Protein AF-A0A9N9BD11-F1 (afdb_monomer)

pLDDT: mean 73.14, std 16.43, range [41.09, 97.31]

Structure (mmCIF, N/CA/C/O backbone):
data_AF-A0A9N9BD11-F1
#
_entry.id   AF-A0A9N9BD11-F1
#
loop_
_atom_site.group_PDB
_atom_site.id
_atom_site.type_symbol
_atom_site.label_atom_id
_atom_site.label_alt_id
_atom_site.label_comp_id
_atom_site.label_asym_id
_atom_site.label_entity_id
_atom_site.label_seq_id
_atom_site.pdbx_PDB_ins_code
_atom_site.Cartn_x
_atom_site.Cartn_y
_atom_site.Cartn_z
_atom_site.occupancy
_atom_site.B_iso_or_equiv
_atom_site.auth_seq_id
_atom_site.auth_comp_id
_atom_site.auth_asym_id
_atom_site.auth_atom_id
_atom_site.pdbx_PDB_model_num
ATOM 1 N N . MET A 1 1 ? -13.919 6.570 60.844 1.00 41.09 1 MET A N 1
ATOM 2 C CA . MET A 1 1 ? -13.020 5.681 60.081 1.00 41.09 1 MET A CA 1
ATOM 3 C C . MET A 1 1 ? -12.869 6.285 58.700 1.00 41.09 1 MET A C 1
ATOM 5 O O . MET A 1 1 ? -13.692 6.041 57.832 1.00 41.09 1 MET A O 1
ATOM 9 N N . GLU A 1 2 ? -11.887 7.166 58.542 1.00 47.47 2 GLU A N 1
ATOM 10 C CA . GLU A 1 2 ? -11.502 7.685 57.232 1.00 47.47 2 GLU A CA 1
ATOM 11 C C . GLU A 1 2 ? -10.676 6.621 56.512 1.00 47.47 2 GLU A C 1
ATOM 13 O O . GLU A 1 2 ? -9.712 6.120 57.090 1.00 47.47 2 GLU A O 1
ATOM 18 N N . LYS A 1 3 ? -11.010 6.311 55.256 1.00 47.03 3 LYS A N 1
ATOM 19 C CA . LYS A 1 3 ? -10.007 5.955 54.245 1.00 47.03 3 LYS A CA 1
ATOM 20 C C . LYS A 1 3 ? -10.412 6.595 52.925 1.00 47.03 3 LYS A C 1
ATOM 22 O O . LYS A 1 3 ? -11.394 6.202 52.304 1.00 47.03 3 LYS A O 1
ATOM 27 N N . GLY A 1 4 ? -9.659 7.627 52.559 1.00 47.00 4 GLY A N 1
ATOM 28 C CA . GLY A 1 4 ? -9.758 8.303 51.279 1.00 47.00 4 GLY A CA 1
ATOM 29 C C . GLY A 1 4 ? -9.350 7.375 50.141 1.00 47.00 4 GLY A C 1
ATOM 30 O O . GLY A 1 4 ? -8.319 6.706 50.205 1.00 47.00 4 GLY A O 1
ATOM 31 N N . VAL A 1 5 ? -10.164 7.363 49.091 1.00 52.09 5 VAL A N 1
ATOM 32 C CA . VAL A 1 5 ? -9.761 6.898 47.767 1.00 52.09 5 VAL A CA 1
ATOM 33 C C . VAL A 1 5 ? -9.307 8.139 47.013 1.00 52.09 5 VAL A C 1
ATOM 35 O O . VAL A 1 5 ? -10.094 9.043 46.740 1.00 52.09 5 VAL A O 1
ATOM 38 N N . THR A 1 6 ? -8.011 8.217 46.739 1.00 58.09 6 THR A N 1
ATOM 39 C CA . THR A 1 6 ? -7.441 9.250 45.879 1.00 58.09 6 THR A CA 1
ATOM 40 C C . THR A 1 6 ? -7.811 8.946 44.422 1.00 58.09 6 THR A C 1
ATOM 42 O O . THR A 1 6 ? -7.642 7.811 43.974 1.00 58.09 6 THR A O 1
ATOM 45 N N . PRO A 1 7 ? -8.284 9.926 43.633 1.00 48.41 7 PRO A N 1
ATOM 46 C CA . PRO A 1 7 ? -8.381 9.758 42.194 1.00 48.41 7 PRO A CA 1
ATOM 47 C C . PRO A 1 7 ? -6.979 9.938 41.605 1.00 48.41 7 PRO A C 1
ATOM 49 O O . PRO A 1 7 ? -6.440 11.047 41.574 1.00 48.41 7 PRO A O 1
ATOM 52 N N . SER A 1 8 ? -6.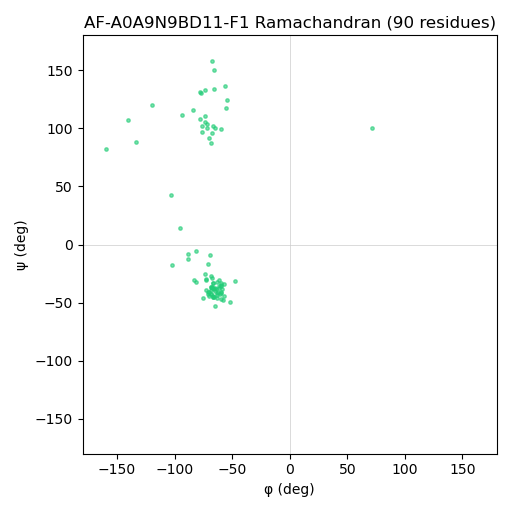359 8.850 41.148 1.00 48.78 8 SER A N 1
ATOM 53 C CA . SER A 1 8 ? -5.133 8.930 40.354 1.00 48.78 8 SER A CA 1
ATOM 54 C C . SER A 1 8 ? -5.437 9.626 39.026 1.00 48.78 8 SER A C 1
ATOM 56 O O . SER A 1 8 ? -5.946 9.014 38.089 1.00 48.78 8 SER A O 1
ATOM 58 N N . ARG A 1 9 ? -5.101 10.918 38.927 1.00 50.81 9 ARG A N 1
ATOM 59 C CA . ARG A 1 9 ? -4.954 11.613 37.644 1.00 50.81 9 ARG A CA 1
ATOM 60 C C . ARG A 1 9 ? -3.871 10.900 36.829 1.00 50.81 9 ARG A C 1
ATOM 62 O O . ARG A 1 9 ? -2.689 11.157 37.023 1.00 50.81 9 ARG A O 1
ATOM 69 N N . LYS A 1 10 ? -4.269 10.048 35.887 1.00 54.50 10 LYS A N 1
ATOM 70 C CA . LYS A 1 10 ? -3.426 9.622 34.756 1.00 54.50 10 LYS A CA 1
ATOM 71 C C . LYS A 1 10 ? -3.837 10.348 33.470 1.00 54.50 10 LYS A C 1
ATOM 73 O O . LYS A 1 10 ? -3.957 9.734 32.423 1.00 54.50 10 LYS A O 1
ATOM 78 N N . VAL A 1 11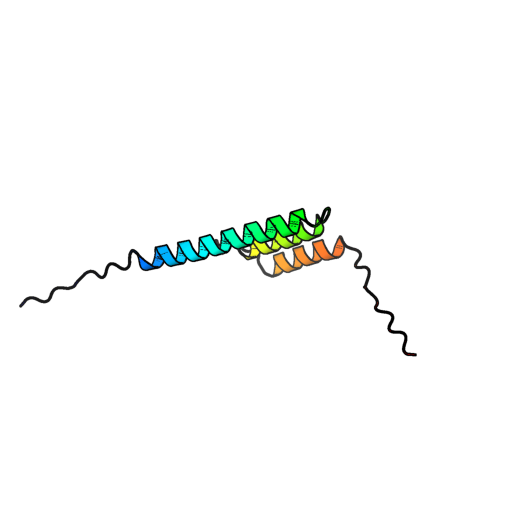 ? -4.097 11.653 33.559 1.00 51.97 11 VAL A N 1
ATOM 79 C CA . VAL A 1 11 ? -4.544 12.456 32.401 1.00 51.97 11 VAL A CA 1
ATOM 80 C C . VAL A 1 11 ? -3.360 13.036 31.607 1.00 51.97 11 VAL A C 1
ATOM 82 O O . VAL A 1 11 ? -3.544 13.472 30.484 1.00 51.97 11 VAL A O 1
ATOM 85 N N . GLY A 1 12 ? -2.131 13.001 32.140 1.00 48.75 12 GLY A N 1
ATOM 86 C CA . GLY A 1 12 ? -0.960 13.602 31.477 1.00 48.75 12 GLY A CA 1
ATOM 87 C C . GLY A 1 12 ? -0.009 12.632 30.772 1.00 48.75 12 GLY A C 1
ATOM 88 O O . GLY A 1 12 ? 0.784 13.075 29.953 1.00 48.75 12 GLY A O 1
ATOM 89 N N . LEU A 1 13 ? -0.063 11.328 31.080 1.00 46.62 13 LEU A N 1
ATOM 90 C CA . LEU A 1 13 ? 0.937 10.369 30.587 1.00 46.62 13 LEU A CA 1
ATOM 91 C C . LEU A 1 13 ? 0.632 9.922 29.131 1.00 46.62 13 LEU A C 1
ATOM 93 O O . LEU A 1 13 ? 1.515 9.741 28.315 1.00 46.62 13 LEU A O 1
ATOM 97 N N . PHE A 1 14 ? -0.640 9.843 28.746 1.00 51.06 14 PHE A N 1
ATOM 98 C CA . PHE A 1 14 ? -0.991 9.480 27.366 1.00 51.06 14 PHE A CA 1
ATOM 99 C C . PHE A 1 14 ? -0.730 10.607 26.349 1.00 51.06 14 PHE A C 1
ATOM 101 O O . PHE A 1 14 ? -0.513 10.330 25.174 1.00 51.06 14 PHE A O 1
ATOM 108 N N . ALA A 1 15 ? -0.733 11.870 26.793 1.00 51.00 15 ALA A N 1
ATOM 109 C CA . ALA A 1 15 ? -0.546 13.021 25.910 1.00 51.00 15 ALA A CA 1
ATOM 110 C C . ALA A 1 15 ? 0.919 13.187 25.467 1.00 51.00 15 ALA A C 1
ATOM 112 O O . ALA A 1 15 ? 1.161 13.304 24.272 1.00 51.00 15 ALA A O 1
ATOM 113 N N . TYR A 1 16 ? 1.896 13.098 26.385 1.00 52.66 16 TYR A N 1
ATOM 114 C CA . TYR A 1 16 ? 3.314 13.271 26.012 1.00 52.66 16 TYR A CA 1
ATOM 115 C C . TYR A 1 16 ? 3.832 12.148 25.102 1.00 52.66 16 TYR A C 1
ATOM 117 O O . TYR A 1 16 ? 4.687 12.386 24.255 1.00 52.66 16 TYR A O 1
ATOM 125 N N . GLU A 1 17 ? 3.326 10.920 25.269 1.00 55.69 17 GLU A N 1
ATOM 126 C CA . GLU A 1 17 ? 3.672 9.791 24.397 1.00 55.69 17 GLU A CA 1
ATOM 127 C C . GLU A 1 17 ? 3.106 9.984 22.988 1.00 55.69 17 GLU A C 1
ATOM 129 O O . GLU A 1 17 ? 3.798 9.715 22.009 1.00 55.69 17 GLU A O 1
ATOM 134 N N . SER A 1 18 ? 1.886 10.517 22.878 1.00 62.50 18 SER A N 1
ATOM 135 C CA . SER A 1 18 ? 1.280 10.879 21.594 1.00 62.50 18 SER A CA 1
ATOM 136 C C . SER A 1 18 ? 2.024 12.025 20.905 1.00 62.50 18 SER A C 1
ATOM 138 O O . SER A 1 18 ? 2.182 11.997 19.691 1.00 62.50 18 SER A O 1
ATOM 140 N N . GLU A 1 19 ? 2.495 13.017 21.660 1.00 66.56 19 GLU A N 1
ATOM 141 C CA . GLU A 1 19 ? 3.258 14.159 21.139 1.00 66.56 19 GLU A CA 1
ATOM 142 C C . GLU A 1 19 ? 4.656 13.744 20.663 1.00 66.56 19 GLU A C 1
ATOM 144 O O . GLU A 1 19 ? 5.099 14.175 19.602 1.00 66.56 19 GLU A O 1
ATOM 149 N N . ALA A 1 20 ? 5.337 12.862 21.400 1.00 66.44 20 ALA A N 1
ATOM 150 C CA . ALA A 1 20 ? 6.634 12.323 20.995 1.00 66.44 20 ALA A CA 1
ATOM 151 C C . ALA A 1 20 ? 6.528 11.432 19.744 1.00 66.44 20 ALA A C 1
ATOM 153 O O . ALA A 1 20 ? 7.404 11.476 18.881 1.00 66.44 20 ALA A O 1
ATOM 154 N N . LEU A 1 21 ? 5.448 10.652 19.621 1.00 64.25 21 LEU A N 1
ATOM 155 C CA . LEU A 1 21 ? 5.154 9.868 18.417 1.00 64.25 21 LEU A CA 1
ATOM 156 C C . LEU A 1 21 ? 4.792 10.759 17.222 1.00 64.25 21 LEU A C 1
ATOM 158 O O . LEU A 1 21 ? 5.204 10.456 16.106 1.00 64.25 21 LEU A O 1
ATOM 162 N N . GLN A 1 22 ? 4.079 11.864 17.455 1.00 67.44 22 GLN A N 1
ATOM 163 C CA . GLN A 1 22 ? 3.768 12.843 16.415 1.00 67.44 22 GLN A CA 1
ATOM 164 C C . GLN A 1 22 ? 5.036 13.559 15.932 1.00 67.44 22 GLN A C 1
ATOM 166 O O . GLN A 1 22 ? 5.286 13.606 14.736 1.00 67.44 22 GLN A O 1
ATOM 171 N N . SER A 1 23 ? 5.898 13.996 16.854 1.00 72.62 23 SER A N 1
ATOM 172 C CA . SER A 1 23 ? 7.190 14.616 16.530 1.00 72.62 23 SER A CA 1
ATOM 173 C C . SER A 1 23 ? 8.098 13.685 15.725 1.00 72.62 23 SER A C 1
ATOM 175 O O . SER A 1 23 ? 8.740 14.125 14.780 1.00 72.62 23 SER A O 1
ATOM 177 N N . ALA A 1 24 ? 8.142 12.396 16.075 1.00 71.06 24 ALA A N 1
ATOM 178 C CA . ALA A 1 24 ? 8.921 11.416 15.324 1.00 71.06 24 ALA A CA 1
ATOM 179 C C . ALA A 1 24 ? 8.340 11.1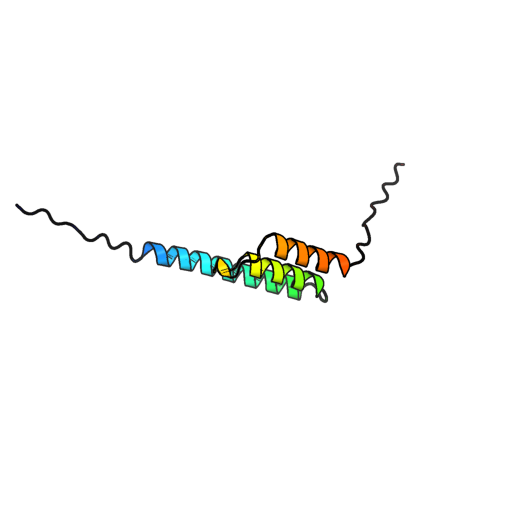42 13.924 1.00 71.06 24 ALA A C 1
ATOM 181 O O . ALA A 1 24 ? 9.087 10.770 13.023 1.00 71.06 24 ALA A O 1
ATOM 182 N N . SER A 1 25 ? 7.026 11.313 13.738 1.00 73.00 25 SER A N 1
ATOM 183 C CA . SER A 1 25 ? 6.376 11.245 12.424 1.00 73.00 25 SER A CA 1
ATOM 184 C C . SER A 1 25 ? 6.746 12.450 11.561 1.00 73.00 25 SER A C 1
ATOM 186 O O . SER A 1 25 ? 7.101 12.271 10.399 1.00 73.00 25 SER A O 1
ATOM 188 N N . ASP A 1 26 ? 6.726 13.650 12.141 1.00 67.31 26 ASP A N 1
ATOM 189 C CA . ASP A 1 26 ? 7.054 14.893 11.438 1.00 67.31 26 ASP A CA 1
ATOM 190 C C . ASP A 1 26 ? 8.529 14.892 10.966 1.00 67.31 26 ASP A C 1
ATOM 192 O O . ASP A 1 26 ? 8.832 15.272 9.835 1.00 67.31 26 ASP A O 1
ATOM 196 N N . ASP A 1 27 ? 9.448 14.352 11.779 1.00 79.38 27 ASP A N 1
ATOM 197 C CA . ASP A 1 27 ? 10.858 14.160 11.402 1.00 79.38 27 ASP A CA 1
ATOM 198 C C . ASP A 1 27 ? 11.038 13.178 10.223 1.00 79.38 27 ASP A C 1
ATOM 200 O O . ASP A 1 27 ? 11.972 13.305 9.424 1.00 79.38 27 ASP A O 1
ATOM 20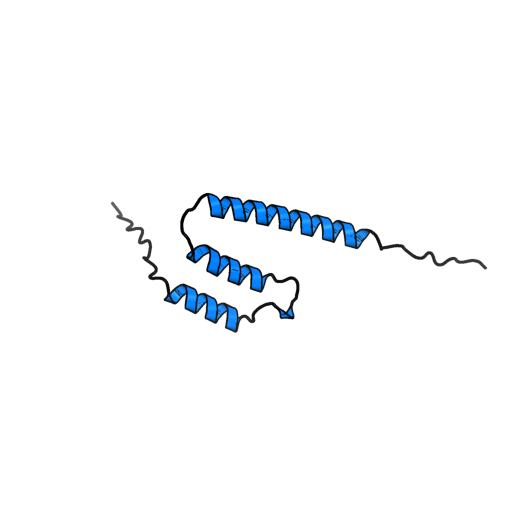4 N N . ILE A 1 28 ? 10.162 12.175 10.104 1.00 80.25 28 ILE A N 1
ATOM 205 C CA . ILE A 1 28 ? 10.181 11.202 9.002 1.00 80.25 28 ILE A CA 1
ATOM 206 C C . ILE A 1 28 ? 9.700 11.853 7.703 1.00 80.25 28 ILE A C 1
ATOM 208 O O . ILE A 1 28 ? 10.294 11.599 6.652 1.00 80.25 28 ILE A O 1
ATOM 212 N N . ASP A 1 29 ? 8.682 12.709 7.764 1.00 79.19 29 ASP A N 1
ATOM 213 C CA . ASP A 1 29 ? 8.162 13.425 6.596 1.00 79.19 29 ASP A CA 1
ATOM 214 C C . ASP A 1 29 ? 9.220 14.370 5.998 1.00 79.19 29 ASP A C 1
ATOM 216 O O . ASP A 1 29 ? 9.458 14.347 4.788 1.00 79.19 29 ASP A O 1
ATOM 220 N N . ASP A 1 30 ? 9.971 15.080 6.842 1.00 79.56 30 ASP A N 1
ATOM 221 C CA . ASP A 1 30 ? 11.096 15.940 6.440 1.00 79.56 30 ASP A CA 1
ATOM 222 C C . ASP A 1 30 ? 12.236 15.165 5.749 1.00 79.56 30 ASP A C 1
ATOM 224 O O . ASP A 1 30 ? 12.908 15.659 4.832 1.00 79.56 30 ASP A O 1
ATOM 2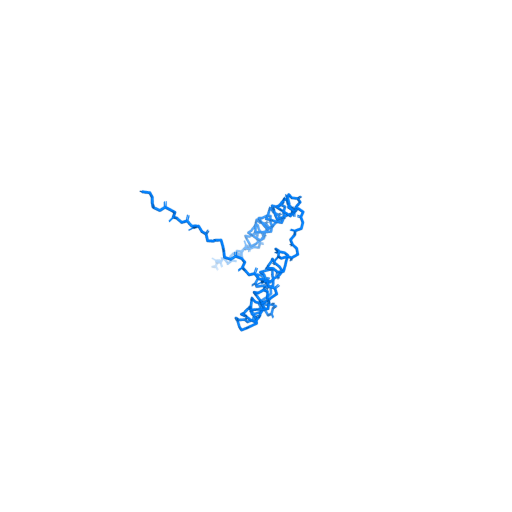28 N N . ILE A 1 31 ? 12.494 13.934 6.200 1.00 78.19 31 ILE A N 1
ATOM 229 C CA . ILE A 1 31 ? 13.479 13.037 5.585 1.00 78.19 31 ILE A CA 1
ATOM 230 C C . ILE A 1 31 ? 12.966 12.548 4.227 1.00 78.19 31 ILE A C 1
ATOM 232 O O . ILE A 1 31 ? 13.736 12.500 3.263 1.00 78.19 31 ILE A O 1
ATOM 236 N N . ILE A 1 32 ? 11.679 12.215 4.130 1.00 75.62 32 ILE A N 1
ATOM 237 C CA . ILE A 1 32 ? 11.036 11.770 2.891 1.00 75.62 32 ILE A CA 1
ATOM 238 C C . ILE A 1 32 ? 11.067 12.887 1.842 1.00 75.62 32 ILE A C 1
ATOM 240 O O . ILE A 1 32 ? 11.479 12.629 0.710 1.00 75.62 32 ILE A O 1
ATOM 244 N N . GLU A 1 33 ? 10.736 14.127 2.203 1.00 74.12 33 GLU A N 1
ATOM 245 C CA . GLU A 1 33 ? 10.788 15.270 1.280 1.00 74.12 33 GLU A CA 1
ATOM 246 C C . GLU A 1 33 ? 12.200 15.516 0.732 1.00 74.12 33 GLU A C 1
ATOM 248 O O . GLU A 1 33 ? 12.380 15.692 -0.475 1.00 74.12 33 GLU A O 1
ATOM 253 N N . LYS A 1 34 ? 13.236 15.432 1.576 1.00 72.25 34 LYS A N 1
ATOM 254 C CA . LYS A 1 34 ? 14.639 15.580 1.140 1.00 72.25 34 LYS A CA 1
ATOM 255 C C . LYS A 1 34 ? 15.113 14.450 0.230 1.00 72.25 34 LYS A C 1
ATOM 257 O O . LYS A 1 34 ? 15.936 14.677 -0.659 1.00 72.25 34 LYS A O 1
ATOM 262 N N . ILE A 1 35 ? 14.612 13.233 0.435 1.00 69.31 35 ILE A N 1
ATOM 263 C CA . ILE A 1 35 ? 14.894 12.094 -0.447 1.00 69.31 35 ILE A CA 1
ATOM 264 C C . ILE A 1 35 ? 14.240 12.305 -1.822 1.00 69.31 35 ILE A C 1
ATOM 266 O O . ILE A 1 35 ? 14.849 11.958 -2.837 1.00 69.31 35 ILE A O 1
ATOM 270 N N . ILE A 1 36 ? 13.044 12.904 -1.859 1.00 67.12 36 ILE A N 1
ATOM 271 C CA . ILE A 1 36 ? 12.295 13.209 -3.087 1.00 67.12 36 ILE A CA 1
ATOM 272 C C . ILE A 1 36 ? 12.963 14.347 -3.878 1.00 67.12 36 ILE A C 1
ATOM 274 O O . ILE A 1 36 ? 13.124 14.229 -5.092 1.00 67.12 36 ILE A O 1
ATOM 278 N N . ASP A 1 37 ? 13.430 15.403 -3.207 1.00 58.59 37 ASP A N 1
ATOM 279 C CA . ASP A 1 37 ? 14.062 16.567 -3.855 1.00 58.59 37 ASP A CA 1
ATOM 280 C C . ASP A 1 37 ? 15.421 16.228 -4.506 1.00 58.59 37 ASP A C 1
ATOM 282 O O . ASP A 1 37 ? 15.799 16.775 -5.542 1.00 58.59 37 ASP A O 1
ATOM 286 N N . CYS A 1 38 ? 16.142 15.237 -3.967 1.00 58.78 38 CYS A N 1
ATOM 287 C CA . CYS A 1 38 ? 17.441 14.811 -4.497 1.00 58.78 38 CYS A CA 1
ATOM 288 C C . CYS A 1 38 ? 17.368 13.854 -5.709 1.00 58.78 38 CYS A C 1
ATOM 290 O O . CYS A 1 38 ? 18.413 13.538 -6.286 1.00 58.78 38 CYS A O 1
ATOM 292 N N . LYS A 1 39 ? 16.182 13.379 -6.127 1.00 55.34 39 LYS A N 1
ATOM 293 C CA . LYS A 1 39 ? 16.025 12.486 -7.293 1.00 55.34 39 LYS A CA 1
ATOM 294 C C . LYS A 1 39 ? 14.884 12.936 -8.202 1.00 55.34 39 LYS A C 1
ATOM 296 O O . LYS A 1 39 ? 13.757 12.465 -8.115 1.00 55.34 39 LYS A O 1
ATOM 301 N N . GLY A 1 40 ? 15.206 13.818 -9.147 1.00 60.56 40 GLY A N 1
ATOM 302 C CA . GLY A 1 40 ? 14.312 14.122 -10.261 1.00 60.56 40 GLY A CA 1
ATOM 303 C C . GLY A 1 40 ? 13.907 12.849 -11.021 1.00 60.56 40 GLY A C 1
ATOM 304 O O . GLY A 1 40 ? 14.774 12.142 -11.531 1.00 60.56 40 GLY A O 1
ATOM 305 N N . LYS A 1 41 ? 12.586 12.640 -11.127 1.00 59.03 41 LYS A N 1
ATOM 306 C CA . LYS A 1 41 ? 11.847 11.497 -11.707 1.00 59.03 41 LYS A CA 1
ATOM 307 C C . LYS A 1 41 ? 11.899 10.204 -10.895 1.00 59.03 41 LYS A C 1
ATOM 309 O O . LYS A 1 41 ? 12.792 9.395 -11.091 1.00 59.03 41 LYS A O 1
ATOM 314 N N . ASP A 1 42 ? 10.837 9.939 -10.141 1.00 57.56 42 ASP A N 1
ATOM 315 C CA . ASP A 1 42 ? 10.353 8.567 -9.975 1.00 57.56 42 ASP A CA 1
ATOM 316 C C . ASP A 1 42 ? 8.889 8.581 -9.509 1.00 57.56 42 ASP A C 1
ATOM 318 O O . ASP A 1 42 ? 8.577 8.433 -8.332 1.00 57.56 42 ASP A O 1
ATOM 322 N N . GLU A 1 43 ? 7.967 8.735 -10.462 1.00 57.22 43 GLU A N 1
ATOM 323 C CA . GLU A 1 43 ? 6.547 8.363 -10.297 1.00 57.22 43 GLU A CA 1
ATOM 324 C C . GLU A 1 43 ? 6.424 6.949 -9.683 1.00 57.22 43 GLU A C 1
ATOM 326 O O . GLU A 1 43 ? 5.600 6.692 -8.812 1.00 57.22 43 GLU A O 1
ATOM 331 N N . MET A 1 44 ? 7.396 6.090 -10.002 1.00 62.09 44 MET A N 1
ATOM 332 C CA . MET A 1 44 ? 7.645 4.790 -9.388 1.00 62.09 44 MET A CA 1
ATOM 333 C C . MET A 1 44 ? 7.746 4.818 -7.857 1.00 62.09 44 MET A C 1
ATOM 335 O O . MET A 1 44 ? 7.154 3.966 -7.208 1.00 62.09 44 MET A O 1
ATOM 339 N N . VAL A 1 45 ? 8.543 5.705 -7.253 1.00 72.12 45 VAL A N 1
ATOM 340 C CA . VAL A 1 45 ? 8.750 5.688 -5.790 1.00 72.12 45 VAL A CA 1
ATOM 341 C C . VAL A 1 45 ? 7.499 6.196 -5.072 1.00 72.12 45 VAL A C 1
ATOM 343 O O . VAL A 1 45 ? 7.191 5.718 -3.979 1.00 72.12 45 VAL A O 1
ATOM 346 N N . LEU A 1 46 ? 6.750 7.097 -5.712 1.00 81.62 46 LEU A N 1
ATOM 347 C CA . LEU A 1 46 ? 5.514 7.664 -5.177 1.00 81.62 46 LEU A CA 1
ATOM 348 C C . LEU A 1 46 ? 4.408 6.612 -5.053 1.00 81.62 46 LEU A C 1
ATOM 350 O O . LEU A 1 46 ? 3.803 6.507 -3.991 1.00 81.62 46 LEU A O 1
ATOM 354 N N . ASP A 1 47 ? 4.219 5.761 -6.061 1.00 86.06 47 ASP A N 1
ATOM 355 C CA . ASP A 1 47 ? 3.185 4.719 -6.017 1.00 86.06 47 ASP A CA 1
ATOM 356 C C . ASP A 1 47 ? 3.403 3.696 -4.891 1.00 86.06 47 ASP A C 1
ATOM 358 O O . ASP A 1 47 ? 2.462 3.283 -4.203 1.00 86.06 47 ASP A O 1
ATOM 362 N N . TYR A 1 48 ? 4.659 3.292 -4.666 1.00 87.25 48 TYR A N 1
ATOM 363 C CA . TYR A 1 48 ? 4.993 2.426 -3.536 1.00 87.25 48 TYR A CA 1
ATOM 364 C C . TYR A 1 48 ? 4.812 3.163 -2.205 1.00 87.25 48 TYR A C 1
ATOM 366 O O . TYR A 1 48 ? 4.256 2.588 -1.269 1.00 87.25 48 TYR A O 1
ATOM 374 N N . ALA A 1 49 ? 5.246 4.423 -2.109 1.00 88.31 49 ALA A N 1
ATOM 375 C CA . ALA A 1 49 ? 5.079 5.226 -0.900 1.00 88.31 49 ALA A CA 1
ATOM 376 C C . ALA A 1 49 ? 3.597 5.394 -0.531 1.00 88.31 49 ALA A C 1
ATOM 378 O O . ALA A 1 49 ? 3.233 5.223 0.632 1.00 88.31 49 ALA A O 1
ATOM 379 N N . ASP A 1 50 ? 2.728 5.638 -1.508 1.00 90.88 50 ASP A N 1
ATOM 380 C CA . ASP A 1 50 ? 1.289 5.788 -1.296 1.00 90.88 50 ASP A CA 1
ATOM 381 C C . ASP A 1 50 ? 0.620 4.478 -0.868 1.00 90.88 50 ASP A C 1
ATOM 383 O O . ASP A 1 50 ? -0.256 4.484 0.004 1.00 90.88 50 ASP A O 1
ATOM 387 N N . LEU A 1 51 ? 1.057 3.337 -1.413 1.00 93.19 51 LEU A N 1
ATOM 388 C CA . LEU A 1 51 ? 0.62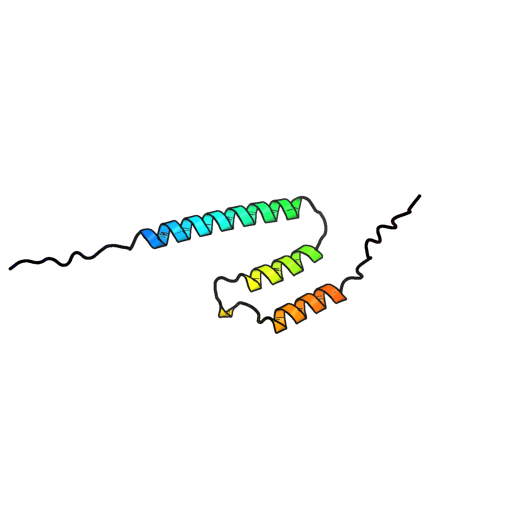2 2.025 -0.931 1.00 93.19 51 LEU A CA 1
ATOM 389 C C . LEU A 1 51 ? 0.999 1.830 0.544 1.00 93.19 51 LEU A C 1
ATOM 391 O O . LEU A 1 51 ? 0.154 1.438 1.351 1.00 93.19 51 LEU A O 1
ATOM 395 N N . PHE A 1 52 ? 2.241 2.142 0.922 1.00 92.06 52 PHE A N 1
ATOM 396 C CA . PHE A 1 52 ? 2.689 2.001 2.309 1.00 92.06 52 PHE A CA 1
ATOM 397 C C . PHE A 1 52 ? 2.002 2.982 3.261 1.00 92.06 52 PHE A C 1
ATOM 399 O O . PHE A 1 52 ? 1.646 2.577 4.368 1.00 92.06 52 PHE A O 1
ATOM 406 N N . LYS A 1 53 ? 1.720 4.218 2.831 1.00 92.44 53 LYS A N 1
ATOM 407 C CA . LYS A 1 53 ? 0.923 5.181 3.610 1.00 92.44 53 LYS A CA 1
ATOM 408 C C . LYS A 1 53 ? -0.456 4.622 3.958 1.00 92.44 53 LYS A C 1
ATOM 410 O O . LYS A 1 53 ? -0.868 4.695 5.111 1.00 92.44 53 LYS A O 1
ATOM 415 N N . LYS A 1 54 ? -1.147 3.992 2.999 1.00 92.94 54 LYS A N 1
ATOM 416 C CA . LYS A 1 54 ? -2.449 3.337 3.247 1.00 92.94 54 LYS A CA 1
ATOM 417 C C . LYS A 1 54 ? -2.326 2.174 4.236 1.00 92.94 54 LYS A C 1
ATOM 419 O O . LYS A 1 54 ? -3.126 2.064 5.161 1.00 92.94 54 LYS A O 1
ATOM 424 N N . CYS A 1 55 ? -1.300 1.334 4.085 1.00 96.00 55 CYS A N 1
ATOM 425 C CA . CYS A 1 55 ? -1.016 0.230 5.012 1.00 96.00 55 CYS A CA 1
ATOM 426 C C . CYS A 1 55 ? -0.756 0.704 6.449 1.00 96.00 55 CYS A C 1
ATOM 428 O O . CYS A 1 55 ? -1.098 -0.002 7.399 1.00 96.00 55 CYS A O 1
ATOM 430 N N . TRP A 1 56 ? -0.163 1.888 6.604 1.00 94.94 56 TRP A N 1
ATOM 431 C CA . TRP A 1 56 ? 0.196 2.469 7.895 1.00 94.94 56 TRP A CA 1
ATOM 432 C C . TRP A 1 56 ? -0.845 3.445 8.455 1.00 94.94 56 TRP A C 1
ATOM 434 O O . TRP A 1 56 ? -0.554 4.169 9.403 1.00 94.94 56 TRP A O 1
ATOM 444 N N . SER A 1 57 ? -2.066 3.467 7.911 1.00 94.69 57 SER A N 1
ATOM 445 C CA . SER A 1 57 ? -3.120 4.346 8.420 1.00 94.69 57 SER A CA 1
ATOM 446 C C . SER A 1 57 ? -3.380 4.116 9.917 1.00 94.69 57 SER A C 1
ATOM 448 O O . SER A 1 57 ? -3.462 2.971 10.384 1.00 94.69 57 SER A O 1
ATOM 450 N N . SER A 1 58 ? -3.523 5.204 10.678 1.00 92.62 58 SER A N 1
ATOM 451 C CA . SER A 1 58 ? -3.890 5.160 12.102 1.00 92.62 58 SER A CA 1
ATOM 452 C C . SER A 1 58 ? -5.260 4.517 12.316 1.00 92.62 58 SER A C 1
ATOM 454 O O . SER A 1 58 ? -5.462 3.825 13.311 1.00 92.62 58 SER A O 1
ATOM 456 N N . GLU A 1 59 ? -6.159 4.670 11.341 1.00 94.56 59 GLU A N 1
ATOM 457 C CA . GLU A 1 59 ? -7.477 4.043 11.329 1.00 94.56 59 GLU A CA 1
ATOM 458 C C . GLU A 1 59 ? -7.378 2.612 10.767 1.00 94.56 59 GLU A C 1
ATOM 460 O O . GLU A 1 59 ? -7.056 2.444 9.585 1.00 94.56 59 GLU A O 1
ATOM 465 N N . PRO A 1 60 ? -7.664 1.560 11.562 1.00 93.12 60 PRO A N 1
ATOM 466 C CA . PRO A 1 60 ? -7.524 0.169 11.123 1.00 93.12 60 PRO A CA 1
ATOM 467 C C . PRO A 1 60 ? -8.387 -0.170 9.907 1.00 93.12 60 PRO A C 1
ATOM 469 O O . PRO A 1 60 ? -7.947 -0.910 9.033 1.00 93.12 60 PRO A O 1
ATOM 472 N N . ASP A 1 61 ? -9.581 0.416 9.830 1.00 94.69 61 ASP A N 1
ATOM 473 C CA . ASP A 1 61 ? -10.547 0.180 8.753 1.00 94.69 61 ASP A CA 1
ATOM 474 C C . ASP A 1 61 ? -10.108 0.785 7.411 1.00 94.69 61 ASP A C 1
ATOM 476 O O . ASP A 1 61 ? -10.636 0.427 6.362 1.00 94.69 61 ASP A O 1
ATOM 480 N N . GLN A 1 62 ? -9.144 1.710 7.430 1.00 92.69 62 GLN A N 1
ATOM 481 C CA . GLN A 1 62 ? -8.561 2.307 6.225 1.00 92.69 62 GLN A CA 1
ATOM 482 C C . GLN A 1 62 ? -7.374 1.500 5.690 1.00 92.69 62 GLN A C 1
ATOM 484 O O . GLN A 1 62 ? -6.854 1.809 4.615 1.00 92.69 62 GLN A O 1
ATOM 489 N N . ARG A 1 63 ? -6.911 0.486 6.432 1.00 96.75 63 ARG A N 1
ATOM 490 C CA . ARG A 1 63 ? -5.800 -0.353 5.991 1.00 96.75 63 ARG A CA 1
ATOM 491 C C . ARG A 1 63 ? -6.304 -1.359 4.957 1.00 96.75 63 ARG A C 1
ATOM 493 O O . ARG A 1 63 ? -7.289 -2.050 5.214 1.00 96.75 63 ARG A O 1
ATOM 500 N N . PRO A 1 64 ? -5.619 -1.492 3.814 1.00 97.00 64 PRO A N 1
ATOM 501 C CA . PRO A 1 64 ? -5.965 -2.499 2.829 1.00 97.00 64 PRO A CA 1
ATOM 502 C C . PRO A 1 64 ? -5.723 -3.906 3.381 1.00 97.00 64 PRO A C 1
ATOM 504 O O . PRO A 1 64 ? -4.816 -4.163 4.178 1.00 97.00 64 PRO A O 1
ATOM 507 N N . THR A 1 65 ? -6.522 -4.846 2.904 1.00 97.19 65 THR A N 1
ATOM 508 C CA . THR A 1 65 ? -6.313 -6.271 3.127 1.00 97.19 65 THR A CA 1
ATOM 509 C C . THR A 1 65 ? -5.058 -6.754 2.402 1.00 97.19 65 THR A C 1
ATOM 511 O O . THR A 1 65 ? -4.618 -6.185 1.402 1.00 97.19 65 THR A O 1
ATOM 514 N N . LEU A 1 66 ? -4.495 -7.876 2.856 1.00 95.25 66 LEU A N 1
ATOM 515 C CA . LEU A 1 66 ? -3.323 -8.469 2.206 1.00 95.25 66 LEU A CA 1
ATOM 516 C C . LEU A 1 66 ? -3.571 -8.780 0.717 1.00 95.25 66 LEU A C 1
ATOM 518 O O . LEU A 1 66 ? -2.667 -8.635 -0.103 1.00 95.25 66 LEU A O 1
ATOM 522 N N . THR A 1 67 ? -4.796 -9.165 0.356 1.00 97.31 67 THR A N 1
ATOM 523 C CA . THR A 1 67 ? -5.191 -9.436 -1.034 1.00 97.31 67 THR A CA 1
ATOM 524 C C . THR A 1 67 ? -5.144 -8.178 -1.904 1.00 97.31 67 THR A C 1
ATOM 526 O O . THR A 1 67 ? -4.687 -8.236 -3.047 1.00 97.31 67 THR A O 1
ATOM 529 N N . GLU A 1 68 ? -5.578 -7.035 -1.371 1.00 96.31 68 GLU A N 1
ATOM 530 C CA . GLU A 1 68 ? -5.509 -5.743 -2.064 1.00 96.31 68 GLU A CA 1
ATOM 531 C C . GLU A 1 68 ? -4.058 -5.287 -2.220 1.00 96.31 68 GLU A C 1
ATOM 533 O O . GLU A 1 68 ? -3.653 -4.909 -3.317 1.00 96.31 68 GLU A O 1
ATOM 538 N N . ILE A 1 69 ? -3.239 -5.436 -1.173 1.00 96.12 69 ILE A N 1
ATOM 539 C CA . ILE A 1 69 ? -1.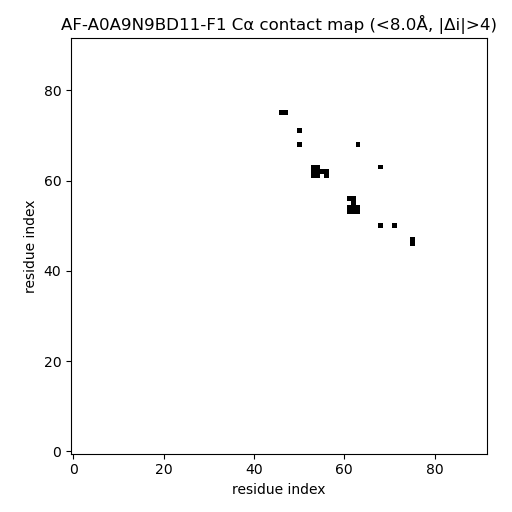799 -5.137 -1.223 1.00 96.12 69 ILE A CA 1
ATOM 540 C C . ILE A 1 69 ? -1.112 -5.966 -2.316 1.00 96.12 69 ILE A C 1
ATOM 542 O O . ILE A 1 69 ? -0.371 -5.423 -3.132 1.00 96.12 69 ILE A O 1
ATOM 546 N N . LEU A 1 70 ? -1.368 -7.277 -2.368 1.00 94.81 70 LEU A N 1
ATOM 547 C CA . LEU A 1 70 ? -0.800 -8.160 -3.392 1.00 94.81 70 LEU A CA 1
ATOM 548 C C . LEU A 1 70 ? -1.240 -7.765 -4.806 1.00 94.81 70 LEU A C 1
ATOM 550 O O . LEU A 1 70 ? -0.443 -7.844 -5.742 1.00 94.81 70 LEU A O 1
ATOM 554 N N . SER A 1 71 ? -2.490 -7.333 -4.960 1.00 94.88 71 SER A N 1
ATOM 555 C CA . SER A 1 71 ? -3.026 -6.885 -6.246 1.00 94.88 71 SER A CA 1
ATOM 556 C C . SER A 1 71 ? -2.344 -5.600 -6.719 1.00 94.88 71 SER A C 1
ATOM 558 O O . SER A 1 71 ? -1.906 -5.539 -7.869 1.00 94.88 71 SER A O 1
ATOM 560 N N . GLU A 1 72 ? -2.168 -4.617 -5.831 1.00 93.19 72 GLU A N 1
ATOM 561 C CA . GLU A 1 72 ? -1.465 -3.366 -6.140 1.00 93.19 72 GLU A CA 1
ATOM 562 C C . GLU A 1 72 ? 0.016 -3.595 -6.437 1.00 93.19 72 GLU A C 1
ATOM 564 O O . GLU A 1 72 ? 0.517 -3.129 -7.457 1.00 93.19 72 GLU A O 1
ATOM 569 N N . LEU A 1 73 ? 0.715 -4.398 -5.630 1.00 91.12 73 LEU A N 1
ATOM 570 C CA . LEU A 1 73 ? 2.108 -4.767 -5.909 1.00 91.12 73 LEU A CA 1
ATOM 571 C C . LEU A 1 73 ? 2.248 -5.473 -7.263 1.00 91.12 73 LEU A C 1
ATOM 573 O O . LEU A 1 73 ? 3.201 -5.226 -8.002 1.00 91.12 73 LEU A O 1
ATOM 577 N N . GLY A 1 74 ? 1.286 -6.329 -7.613 1.00 91.06 74 GLY A N 1
ATOM 578 C CA . GLY A 1 74 ? 1.226 -6.982 -8.915 1.00 91.06 74 GLY A CA 1
ATOM 579 C C . GLY A 1 74 ? 1.000 -6.002 -10.069 1.00 91.06 74 GLY A C 1
ATOM 580 O O . GLY A 1 74 ? 1.589 -6.190 -11.134 1.00 91.06 74 GLY A O 1
ATOM 581 N N . ARG A 1 75 ? 0.182 -4.960 -9.877 1.00 90.19 75 ARG A N 1
ATOM 582 C CA . ARG A 1 75 ? -0.025 -3.883 -10.860 1.00 90.19 75 ARG A CA 1
ATOM 583 C C . ARG A 1 75 ? 1.265 -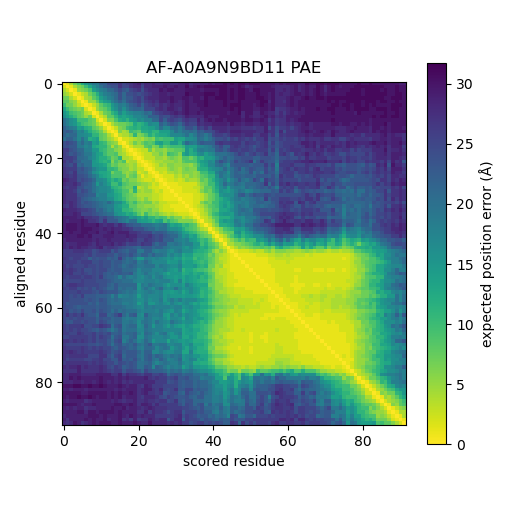3.091 -11.074 1.00 90.19 75 ARG A C 1
ATOM 585 O O . ARG A 1 75 ? 1.746 -3.037 -12.204 1.00 90.19 75 ARG A O 1
ATOM 592 N N . LEU A 1 76 ? 1.874 -2.610 -9.989 1.00 86.25 76 LEU A N 1
ATOM 593 C CA . LEU A 1 76 ? 3.133 -1.856 -10.015 1.00 86.25 76 LEU A CA 1
ATOM 594 C C . LEU A 1 76 ? 4.284 -2.665 -10.627 1.00 86.25 76 LEU A C 1
ATOM 596 O O . LEU A 1 76 ? 5.124 -2.131 -11.346 1.00 86.25 76 LEU A O 1
ATOM 600 N N . SER A 1 77 ? 4.300 -3.981 -10.396 1.00 80.31 77 SER A N 1
ATOM 601 C CA . SER A 1 77 ? 5.289 -4.880 -10.994 1.00 80.31 77 SER A CA 1
ATOM 602 C C . SER A 1 77 ? 5.068 -5.135 -12.487 1.00 80.31 77 SER A C 1
ATOM 604 O O . SER A 1 77 ? 6.036 -5.441 -13.176 1.00 80.31 77 SER A O 1
ATOM 606 N N . LYS A 1 78 ? 3.829 -5.085 -12.992 1.00 75.25 78 LYS A N 1
ATOM 607 C CA . LYS A 1 78 ? 3.507 -5.341 -14.411 1.00 75.25 78 LYS A CA 1
ATOM 608 C C . LYS A 1 78 ? 3.716 -4.121 -15.294 1.00 75.25 78 LYS A C 1
ATOM 610 O O . LYS A 1 7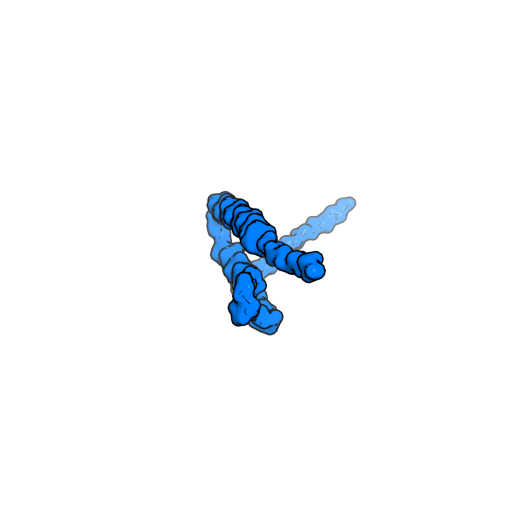8 ? 4.053 -4.278 -16.462 1.00 75.25 78 LYS A O 1
ATOM 615 N N . GLU A 1 79 ? 3.537 -2.928 -14.741 1.00 68.44 79 GLU A N 1
ATOM 616 C CA . GLU A 1 79 ? 3.829 -1.666 -15.431 1.00 68.44 79 GLU A CA 1
ATOM 617 C C . GLU A 1 79 ? 5.335 -1.454 -15.650 1.00 68.44 79 GLU A C 1
ATOM 619 O O . GLU A 1 79 ? 5.736 -0.570 -16.405 1.00 68.44 79 GLU A O 1
ATOM 624 N N . LYS A 1 80 ? 6.182 -2.305 -15.055 1.00 65.50 80 LYS A N 1
ATOM 625 C CA . LYS A 1 80 ? 7.632 -2.167 -15.087 1.00 65.50 80 LYS A CA 1
ATOM 626 C C . LYS A 1 80 ? 8.330 -3.360 -15.733 1.00 65.50 80 LYS A C 1
ATOM 628 O O . LYS A 1 80 ? 8.299 -4.477 -15.224 1.00 65.50 80 LYS A O 1
ATOM 633 N N . THR A 1 81 ? 9.068 -3.108 -16.809 1.00 60.41 81 THR A N 1
ATOM 634 C CA . THR A 1 81 ? 10.077 -4.048 -17.306 1.00 60.41 81 THR A CA 1
ATOM 635 C C . THR A 1 81 ? 11.248 -4.024 -16.324 1.00 60.41 81 THR A C 1
ATOM 637 O O . THR A 1 81 ? 12.012 -3.062 -16.281 1.00 60.41 81 THR A O 1
ATOM 640 N N . VAL A 1 82 ? 11.368 -5.042 -15.472 1.00 67.00 82 VAL A N 1
ATOM 641 C CA . VAL A 1 82 ? 12.539 -5.181 -14.600 1.00 67.00 82 VAL A CA 1
ATOM 642 C C . VAL A 1 82 ? 13.714 -5.576 -15.487 1.00 67.00 82 VAL A C 1
ATOM 644 O O . VAL A 1 82 ? 13.840 -6.735 -15.880 1.00 67.00 82 VAL A O 1
ATOM 647 N N . GLU A 1 83 ? 14.570 -4.617 -15.837 1.00 65.94 83 GLU A N 1
ATOM 648 C CA . GLU A 1 83 ? 15.889 -4.950 -16.362 1.00 65.94 83 GLU A CA 1
ATOM 649 C C . GLU A 1 83 ? 16.665 -5.598 -15.218 1.00 65.94 83 GLU A C 1
ATOM 651 O O . GLU A 1 83 ? 17.081 -4.942 -14.262 1.00 65.94 83 GLU A O 1
ATOM 656 N N . PHE A 1 84 ? 16.762 -6.928 -15.257 1.00 69.75 84 PHE A N 1
ATOM 657 C CA . PHE A 1 84 ? 17.569 -7.672 -14.305 1.00 69.75 84 PHE A CA 1
ATOM 658 C C . PHE A 1 84 ? 18.984 -7.110 -14.359 1.00 69.75 84 PHE A C 1
ATOM 660 O O . PHE A 1 84 ? 19.651 -7.191 -15.390 1.00 69.75 84 PHE A O 1
ATOM 667 N N . ILE A 1 85 ? 19.446 -6.552 -13.241 1.00 72.88 85 ILE A N 1
ATOM 668 C CA . ILE A 1 85 ? 20.843 -6.167 -13.078 1.00 72.88 85 ILE A CA 1
ATOM 669 C C . ILE A 1 85 ? 21.640 -7.473 -13.028 1.00 72.88 85 ILE A C 1
ATOM 671 O O . ILE A 1 85 ? 21.851 -8.064 -11.969 1.00 72.88 85 ILE A O 1
ATOM 675 N N . THR A 1 86 ? 22.030 -7.985 -14.192 1.00 67.88 86 THR A N 1
ATOM 676 C CA . THR A 1 86 ? 22.927 -9.130 -14.285 1.00 67.88 86 THR A CA 1
ATOM 677 C C . THR A 1 86 ? 24.330 -8.634 -13.985 1.00 67.88 86 THR A C 1
ATOM 679 O O . THR A 1 86 ? 24.988 -8.050 -14.844 1.00 67.88 86 THR A O 1
ATOM 682 N N . ASN A 1 87 ? 24.809 -8.886 -12.769 1.00 64.56 87 ASN A N 1
ATOM 683 C CA . ASN A 1 87 ? 26.243 -8.884 -12.520 1.00 64.56 87 ASN A CA 1
ATOM 684 C C . ASN A 1 87 ? 26.832 -10.070 -13.281 1.00 64.56 87 ASN A C 1
ATOM 686 O O . ASN A 1 87 ? 26.788 -11.208 -12.815 1.00 64.56 87 ASN A O 1
ATOM 690 N N . VAL A 1 88 ? 27.335 -9.809 -14.486 1.00 74.06 88 VAL A N 1
ATOM 691 C CA . VAL A 1 88 ? 28.081 -10.796 -15.262 1.00 74.06 88 VAL A CA 1
ATOM 692 C C . VAL A 1 88 ? 29.416 -10.986 -14.551 1.00 74.06 88 VAL A C 1
ATOM 694 O O . VAL A 1 88 ? 30.362 -10.226 -14.744 1.00 74.06 88 VAL A O 1
ATOM 697 N N . ILE A 1 89 ? 29.465 -11.961 -13.647 1.00 76.69 89 ILE A N 1
ATOM 698 C CA . ILE A 1 89 ? 30.682 -12.295 -12.913 1.00 76.69 89 ILE A CA 1
ATOM 699 C C . ILE A 1 89 ? 31.585 -13.061 -13.883 1.00 76.69 89 ILE A C 1
ATOM 701 O O . ILE A 1 89 ? 31.404 -14.258 -14.106 1.00 76.69 89 ILE A O 1
ATOM 705 N N . HIS A 1 90 ? 32.523 -12.356 -14.515 1.00 58.09 90 HIS A N 1
ATOM 706 C CA . HIS A 1 90 ? 33.607 -12.991 -15.255 1.00 58.09 90 HIS A CA 1
ATOM 707 C C . HIS A 1 90 ? 34.597 -13.573 -14.245 1.00 58.09 90 HIS A C 1
ATOM 709 O O . HIS A 1 90 ? 35.350 -12.840 -13.606 1.00 58.09 90 HIS A O 1
ATOM 715 N N . TRP A 1 91 ? 34.580 -14.893 -14.098 1.00 62.97 91 TRP A N 1
ATOM 716 C CA . TRP A 1 91 ? 35.655 -15.614 -13.430 1.00 62.97 91 TRP A CA 1
ATOM 717 C C . TRP A 1 91 ? 36.860 -15.631 -14.378 1.00 62.97 91 TRP A C 1
ATOM 719 O O . TRP A 1 91 ? 36.787 -16.233 -15.451 1.00 62.97 91 TRP A O 1
ATOM 729 N N . VAL A 1 92 ? 37.912 -14.897 -14.007 1.00 63.06 92 VAL A N 1
ATOM 730 C CA . VAL A 1 92 ? 39.257 -14.988 -14.602 1.00 63.06 92 VAL A CA 1
ATOM 731 C C . VAL A 1 92 ? 40.047 -16.055 -13.863 1.00 63.06 92 VAL A C 1
ATOM 733 O O . VAL A 1 92 ? 39.938 -16.087 -12.616 1.00 63.06 92 VAL A O 1
#

InterPro domains:
  IPR011009 Protein kinase-like domain superfamily [SSF56112] (25-80)

Foldseek 3Di:
DDDDDDPPPPVPPVVVVVVVVVVVVVVVVVVVVVVVVVDDDDPLVVLVVVLVCQCPDPDPVSHDDPVVSVVSVVVSVVVDDPPPPDPPDDDD

Sequence (92 aa):
MEKGVTPSRKVGLFAYESEALQSASDDIDDIIEKIIDCKGKDEMVLDYADLFKKCWSSEPDQRPTLTEILSELGRLSKEKTVEFITNVIHWV

Mean predicted aligned error: 17.47 Å

Radius of gyration: 23.45 Å; Cα contacts (8 Å, |Δi|>4): 14; chains: 1; bounding box: 52×32×77 Å

Solvent-accessible surface area (backbone atoms only — not comparable to full-atom values): 5909 Å² total; per-residue (Å²): 137,88,78,87,81,79,83,81,81,74,76,64,65,65,53,58,56,52,48,52,52,48,53,57,48,54,57,48,51,57,52,50,52,55,57,52,72,76,46,86,84,49,74,69,59,50,56,55,50,53,52,50,51,38,60,65,40,90,50,71,90,63,32,69,51,72,69,54,51,54,50,51,54,50,50,62,53,67,80,42,87,77,77,75,83,73,80,79,79,78,84,126

Secondary structure (DSSP, 8-state):
----------SSHHHHHHHHHHHHHHHHHHHHHHHHHTSS--HHHHHHHHHHHHHT-SSGGGSPPHHHHHHHHHHHHHSS------------

Organism: NCBI:txid1348616